Protein AF-A0A820IEA0-F1 (afdb_monomer)

Mean predicted aligned error: 5.6 Å

Radius of gyration: 10.49 Å; Cα contacts (8 Å, |Δi|>4): 32; chains: 1; bounding box: 28×19×25 Å

Foldseek 3Di:
DPPPLVCVLCPVVCVVFPVVFDDDPCRSVVSCVVCVVPPPRDDRDDD

Secondary structure (DSSP, 8-state):
---HHHHHHHHHHHHHHSTTS-SSTTHHHHHHHHTTT-TTSPP----

Organism: NCBI:txid392033

Sequence (47 aa):
HLDRALYYACRDDRERLCAQVASGNGRVYRCLYDQKFNSMMSSAVSD

pLDDT: mean 83.68, std 13.67, range [43.19, 96.31]

Structure (mmCIF, N/CA/C/O backbone):
data_AF-A0A820IEA0-F1
#
_entry.id   AF-A0A820IEA0-F1
#
loop_
_atom_site.group_PDB
_atom_site.id
_atom_site.type_symbol
_atom_site.label_atom_id
_atom_site.label_alt_id
_atom_site.label_comp_id
_atom_site.label_asym_id
_atom_site.label_entity_id
_atom_site.label_seq_id
_atom_site.pdbx_PDB_ins_code
_atom_site.Cartn_x
_atom_site.Cartn_y
_atom_site.Cartn_z
_atom_site.occupancy
_atom_site.B_iso_or_equiv
_atom_site.auth_seq_id
_atom_site.auth_comp_id
_atom_site.auth_asym_id
_atom_site.auth_atom_id
_atom_site.pdbx_PDB_model_num
ATOM 1 N N . HIS A 1 1 ? 15.133 5.924 -13.687 1.00 56.62 1 HIS A N 1
ATOM 2 C CA . HIS A 1 1 ? 14.805 4.494 -13.839 1.00 56.62 1 HIS A CA 1
ATOM 3 C C . HIS A 1 1 ? 14.024 4.111 -12.593 1.00 56.62 1 HIS A C 1
ATOM 5 O O . HIS A 1 1 ? 14.539 4.353 -11.511 1.00 56.62 1 HIS A O 1
ATOM 11 N N . LEU A 1 2 ? 12.759 3.691 -12.712 1.00 59.53 2 LEU A N 1
ATOM 12 C CA . LEU A 1 2 ? 12.014 3.203 -11.547 1.00 59.53 2 LEU A CA 1
ATOM 13 C C . LEU A 1 2 ? 12.728 1.927 -11.099 1.00 59.53 2 LEU A C 1
ATOM 15 O O . LEU A 1 2 ? 12.873 1.020 -11.918 1.00 59.53 2 LEU A O 1
ATOM 19 N N . ASP A 1 3 ? 13.264 1.911 -9.882 1.00 72.12 3 ASP A N 1
ATOM 20 C CA . ASP A 1 3 ? 14.077 0.800 -9.399 1.00 72.12 3 ASP A CA 1
ATOM 21 C C . ASP A 1 3 ? 13.255 -0.495 -9.460 1.00 72.12 3 ASP A C 1
ATOM 23 O O . ASP A 1 3 ? 12.250 -0.676 -8.764 1.00 72.12 3 ASP A O 1
ATOM 27 N N . ARG A 1 4 ? 13.657 -1.368 -10.386 1.00 72.44 4 ARG A N 1
ATOM 28 C CA . ARG A 1 4 ? 12.972 -2.620 -10.688 1.00 72.44 4 ARG A CA 1
ATOM 29 C C . ARG A 1 4 ? 13.008 -3.556 -9.482 1.00 72.44 4 ARG A C 1
ATOM 31 O O . ARG A 1 4 ? 12.023 -4.253 -9.256 1.00 72.44 4 ARG A O 1
ATOM 38 N N . ALA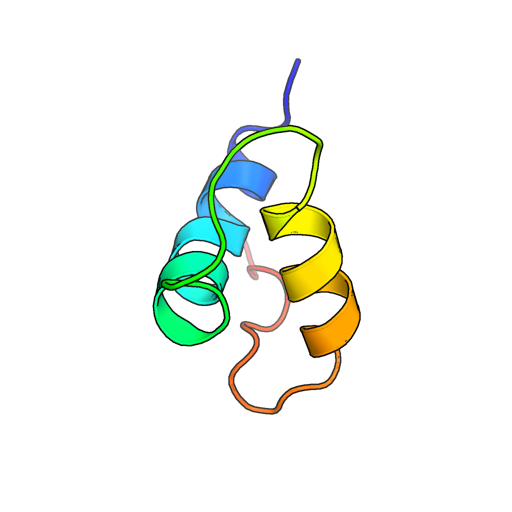 A 1 5 ? 14.097 -3.552 -8.712 1.00 71.44 5 ALA A N 1
ATOM 39 C CA . ALA A 1 5 ? 14.219 -4.370 -7.512 1.00 71.44 5 ALA A CA 1
ATOM 40 C C . ALA A 1 5 ? 13.236 -3.893 -6.439 1.00 71.44 5 ALA A C 1
ATOM 42 O O . ALA A 1 5 ? 12.515 -4.706 -5.867 1.00 71.44 5 ALA A O 1
ATOM 43 N N . LEU A 1 6 ? 13.099 -2.575 -6.262 1.00 68.81 6 LEU A N 1
ATOM 44 C CA . LEU A 1 6 ? 12.153 -1.999 -5.304 1.00 68.81 6 LEU A CA 1
ATOM 45 C C . LEU A 1 6 ? 10.688 -2.332 -5.643 1.00 68.81 6 LEU A C 1
ATOM 47 O O . LEU A 1 6 ? 9.886 -2.629 -4.758 1.00 68.81 6 LEU A O 1
ATOM 51 N N . TYR A 1 7 ? 10.333 -2.319 -6.933 1.00 71.19 7 TYR A N 1
ATOM 52 C CA . TYR A 1 7 ? 8.993 -2.713 -7.382 1.00 71.19 7 TYR A CA 1
ATOM 53 C C . TYR A 1 7 ? 8.675 -4.175 -7.037 1.00 71.19 7 TYR A C 1
ATOM 55 O O . TYR A 1 7 ? 7.571 -4.467 -6.574 1.00 71.19 7 TYR A O 1
ATOM 63 N N . TYR A 1 8 ? 9.626 -5.088 -7.258 1.00 75.38 8 TYR A N 1
ATOM 64 C CA . TYR A 1 8 ? 9.428 -6.503 -6.941 1.00 75.38 8 TYR A CA 1
ATOM 65 C C . TYR A 1 8 ? 9.460 -6.776 -5.440 1.00 75.38 8 TYR A C 1
ATOM 67 O O . TYR A 1 8 ? 8.640 -7.564 -4.977 1.00 75.38 8 TYR A O 1
ATOM 75 N N . ALA A 1 9 ? 10.314 -6.080 -4.686 1.00 78.06 9 ALA A N 1
ATOM 76 C CA . ALA A 1 9 ? 10.389 -6.192 -3.232 1.00 78.06 9 ALA A CA 1
ATOM 77 C C . ALA A 1 9 ? 9.027 -5.935 -2.571 1.00 78.06 9 ALA A C 1
ATOM 79 O O . ALA A 1 9 ? 8.581 -6.709 -1.734 1.00 78.06 9 ALA A O 1
ATOM 80 N N . CYS A 1 10 ? 8.317 -4.892 -3.006 1.00 84.81 10 CYS A N 1
ATOM 81 C CA . CYS A 1 10 ? 7.023 -4.531 -2.429 1.00 84.81 10 CYS A CA 1
ATOM 82 C C . CYS A 1 10 ? 5.823 -5.249 -3.066 1.00 84.81 10 CYS A C 1
ATOM 84 O O . CYS A 1 10 ? 4.684 -4.970 -2.681 1.00 84.81 10 CYS A O 1
ATOM 86 N N . ARG A 1 11 ? 6.021 -6.121 -4.066 1.00 87.56 11 ARG A N 1
ATOM 87 C CA . ARG A 1 11 ? 4.907 -6.791 -4.758 1.00 87.56 11 ARG A CA 1
ATOM 88 C C . ARG A 1 11 ? 4.111 -7.661 -3.791 1.00 87.56 11 ARG A C 1
ATOM 90 O O . ARG A 1 11 ? 2.886 -7.554 -3.737 1.00 87.56 11 ARG A O 1
ATOM 97 N N . ASP A 1 12 ? 4.820 -8.492 -3.045 1.00 88.94 12 ASP A N 1
ATOM 98 C CA . ASP A 1 12 ? 4.234 -9.427 -2.094 1.00 88.94 12 ASP A CA 1
ATOM 99 C C . ASP A 1 12 ? 3.587 -8.684 -0.926 1.00 88.94 12 ASP A C 1
ATOM 101 O O . ASP A 1 12 ? 2.445 -8.965 -0.561 1.00 88.94 12 ASP A O 1
ATOM 105 N N . ASP A 1 13 ? 4.274 -7.673 -0.393 1.00 91.62 13 ASP A N 1
ATOM 106 C CA . ASP A 1 13 ? 3.746 -6.827 0.678 1.00 91.62 13 ASP A CA 1
ATOM 107 C C . ASP A 1 13 ? 2.479 -6.095 0.231 1.00 91.62 13 ASP A C 1
ATOM 109 O O . ASP A 1 13 ? 1.502 -6.024 0.974 1.00 91.62 13 ASP A O 1
ATOM 113 N N . ARG A 1 14 ? 2.429 -5.613 -1.019 1.00 92.56 14 ARG A N 1
ATOM 114 C CA . ARG A 1 14 ? 1.212 -5.025 -1.594 1.00 92.56 14 ARG A CA 1
ATOM 115 C C . ARG A 1 14 ? 0.070 -6.032 -1.581 1.00 92.56 14 ARG A C 1
ATOM 117 O O . ARG A 1 14 ? -1.039 -5.663 -1.210 1.00 92.56 14 ARG A O 1
ATOM 124 N N . GLU A 1 15 ? 0.313 -7.262 -2.019 1.00 92.19 15 GLU A N 1
ATOM 125 C CA . GLU A 1 15 ? -0.720 -8.299 -2.109 1.00 92.19 15 GLU A CA 1
ATOM 126 C C . GLU A 1 15 ? -1.190 -8.778 -0.728 1.00 92.19 15 GLU A C 1
ATOM 128 O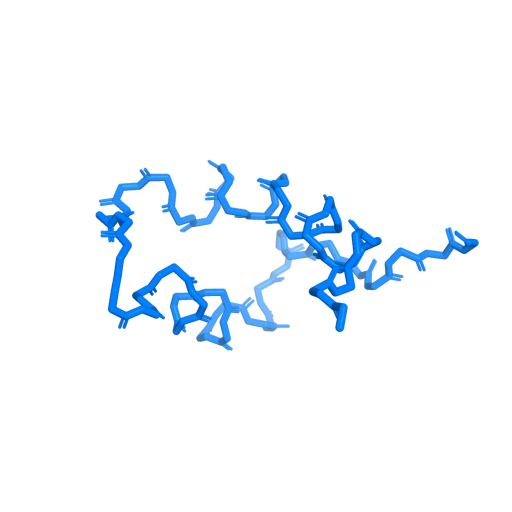 O . GLU A 1 15 ? -2.367 -9.081 -0.562 1.00 92.19 15 GLU A O 1
ATOM 133 N N . ARG A 1 16 ? -0.320 -8.787 0.287 1.00 93.00 16 ARG A N 1
ATOM 134 C CA . ARG A 1 16 ? -0.687 -9.210 1.650 1.00 93.00 16 ARG A CA 1
ATOM 135 C C . ARG A 1 16 ? -1.312 -8.092 2.485 1.00 93.00 16 ARG A C 1
ATOM 137 O O . ARG A 1 16 ? -2.255 -8.347 3.226 1.00 93.00 16 ARG A O 1
ATOM 144 N N . LEU A 1 17 ? -0.798 -6.867 2.373 1.00 94.38 17 LEU A N 1
ATOM 145 C CA . LEU A 1 17 ? -1.129 -5.752 3.272 1.00 94.38 17 LEU A CA 1
ATOM 146 C C . LEU A 1 17 ? -2.051 -4.710 2.636 1.00 94.38 17 LEU A C 1
ATOM 148 O O . LEU A 1 17 ? -2.798 -4.034 3.338 1.00 94.38 17 LEU A O 1
ATOM 152 N N . CYS A 1 18 ? -2.008 -4.565 1.310 1.00 95.75 18 CYS A N 1
ATOM 153 C CA . CYS A 1 18 ? -2.642 -3.457 0.593 1.00 95.75 18 CYS A CA 1
ATOM 154 C C . CYS A 1 18 ? -3.482 -3.915 -0.613 1.00 95.75 18 CYS A C 1
ATOM 156 O O . CYS A 1 18 ? -3.740 -3.109 -1.507 1.00 95.75 18 CYS A O 1
ATOM 158 N N . ALA A 1 19 ? -3.937 -5.176 -0.657 1.00 95.06 19 ALA A N 1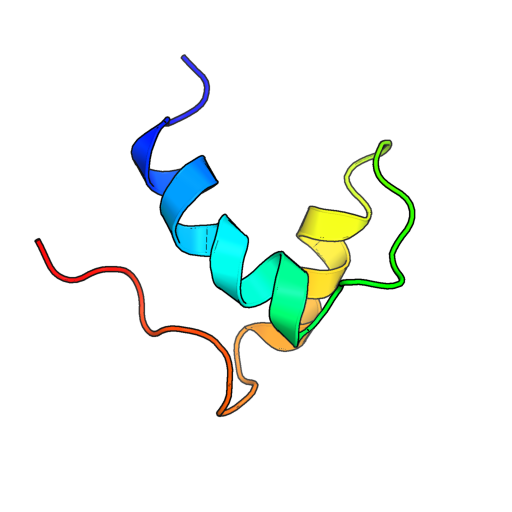
ATOM 159 C CA . ALA A 1 19 ? -4.658 -5.744 -1.806 1.00 95.06 19 ALA A CA 1
ATOM 160 C C . ALA A 1 19 ? -5.912 -4.953 -2.206 1.00 95.06 19 ALA A C 1
ATOM 162 O O . ALA A 1 19 ? -6.242 -4.855 -3.384 1.00 95.06 19 ALA A O 1
ATOM 163 N N . GLN A 1 20 ? -6.596 -4.370 -1.219 1.00 96.12 20 GLN A N 1
ATOM 164 C CA . GLN A 1 20 ? -7.831 -3.606 -1.413 1.00 96.12 20 GLN A CA 1
ATOM 165 C C . GLN A 1 20 ? -7.576 -2.132 -1.777 1.00 96.12 20 GLN A C 1
ATOM 167 O O . GLN A 1 20 ? -8.513 -1.372 -2.023 1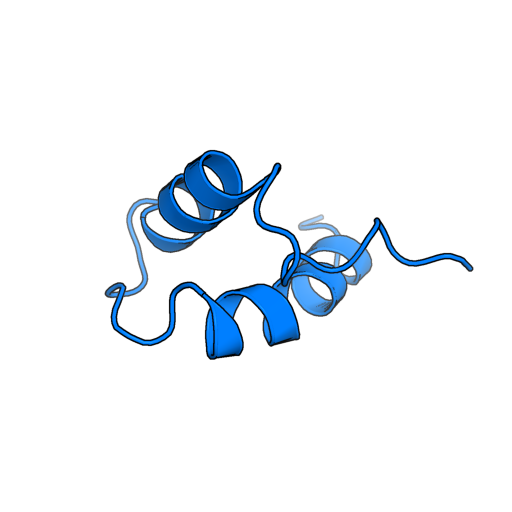.00 96.12 20 GLN A O 1
ATOM 172 N N . VAL A 1 21 ? -6.315 -1.686 -1.795 1.00 96.31 21 VAL A N 1
ATOM 173 C CA . VAL A 1 21 ? -5.972 -0.292 -2.082 1.00 96.31 21 VAL A CA 1
ATOM 174 C C . VAL A 1 21 ? -5.965 -0.069 -3.587 1.00 96.31 21 VAL A C 1
ATOM 176 O O . VAL A 1 21 ? -5.112 -0.583 -4.310 1.00 96.31 21 VAL A O 1
ATOM 179 N N . ALA A 1 22 ? -6.885 0.770 -4.060 1.00 95.31 22 ALA A N 1
ATOM 180 C CA . ALA A 1 22 ? -6.939 1.155 -5.462 1.00 95.31 22 ALA A CA 1
ATOM 181 C C . ALA A 1 22 ? -5.606 1.771 -5.922 1.00 95.31 22 ALA A C 1
ATOM 183 O O . ALA A 1 22 ? -5.112 2.746 -5.339 1.00 95.31 22 ALA A O 1
ATOM 184 N N . SER A 1 23 ? -5.058 1.244 -7.016 1.00 89.44 23 SER A N 1
ATOM 185 C CA . SER A 1 23 ? -3.829 1.738 -7.638 1.00 89.44 23 SER A CA 1
ATOM 186 C C . SER A 1 23 ? -3.958 3.187 -8.129 1.00 89.44 23 SER A C 1
ATOM 188 O O . SER A 1 23 ? -5.058 3.720 -8.292 1.00 89.44 23 SER A O 1
ATOM 190 N N . GLY A 1 24 ? -2.815 3.836 -8.368 1.00 92.50 24 GLY A N 1
ATOM 191 C CA . GLY A 1 24 ? -2.736 5.240 -8.787 1.00 92.50 24 GLY A CA 1
ATOM 192 C C . GLY A 1 24 ? -2.594 6.223 -7.621 1.00 92.50 24 GLY A C 1
ATOM 193 O O . GLY A 1 24 ? -2.823 5.883 -6.458 1.00 92.50 24 GLY A O 1
ATOM 194 N N . ASN A 1 25 ? -2.169 7.450 -7.940 1.00 94.50 25 ASN A N 1
ATOM 195 C CA . ASN A 1 25 ? -1.981 8.556 -6.987 1.00 94.50 25 ASN A CA 1
ATOM 196 C C . ASN A 1 25 ? -1.111 8.214 -5.757 1.00 94.50 25 ASN A C 1
ATOM 198 O O . ASN A 1 25 ? -1.305 8.774 -4.683 1.00 94.50 25 ASN A O 1
ATOM 202 N N . GLY A 1 26 ? -0.194 7.248 -5.875 1.00 91.25 26 GLY A N 1
ATOM 203 C CA . GLY A 1 26 ? 0.677 6.831 -4.770 1.00 91.25 26 GLY A CA 1
ATOM 204 C C . GLY A 1 26 ? -0.033 6.160 -3.584 1.00 91.25 26 GLY A C 1
ATOM 205 O O . GLY A 1 26 ? 0.586 5.984 -2.538 1.00 91.25 26 GLY A O 1
ATOM 206 N N 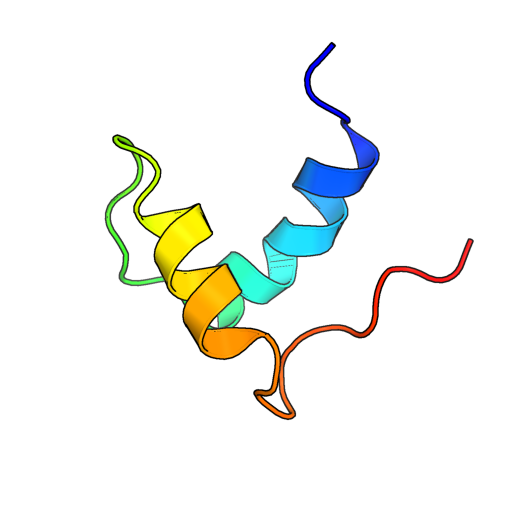. ARG A 1 27 ? -1.307 5.758 -3.708 1.00 95.44 27 ARG A N 1
ATOM 207 C CA . ARG A 1 27 ? -2.077 5.185 -2.585 1.00 95.44 27 ARG A CA 1
ATOM 208 C C . ARG A 1 27 ? -1.482 3.891 -2.037 1.00 95.44 27 ARG A C 1
ATOM 210 O O . ARG A 1 27 ? -1.382 3.734 -0.826 1.00 95.44 27 ARG A O 1
ATOM 217 N N . VAL A 1 28 ? -1.044 2.999 -2.924 1.00 93.00 28 VAL A N 1
ATOM 218 C CA . VAL A 1 28 ? -0.396 1.735 -2.534 1.00 93.00 28 VAL A CA 1
ATOM 219 C C . VAL A 1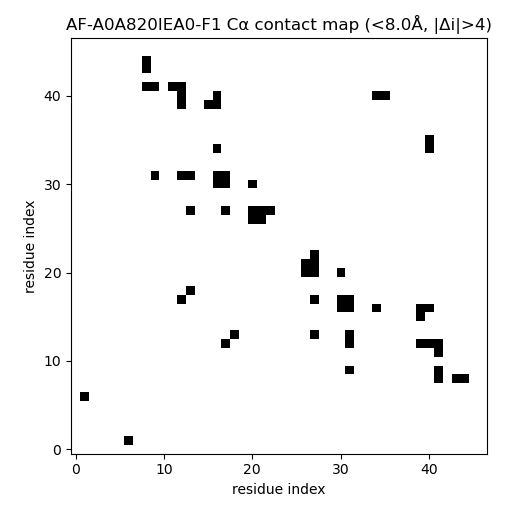 28 ? 0.897 2.004 -1.768 1.00 93.00 28 VAL A C 1
ATOM 221 O O . VAL A 1 28 ? 1.126 1.394 -0.733 1.00 93.00 28 VAL A O 1
ATOM 224 N N . TYR A 1 29 ? 1.700 2.968 -2.224 1.00 90.56 29 TYR A N 1
ATOM 225 C CA . TYR A 1 29 ? 2.915 3.371 -1.520 1.00 90.56 29 TYR A CA 1
ATOM 226 C C . TYR A 1 29 ? 2.608 3.899 -0.115 1.00 90.56 29 TYR A C 1
ATOM 228 O O . TYR A 1 29 ? 3.261 3.497 0.840 1.00 90.56 29 TYR A O 1
ATOM 236 N N . ARG A 1 30 ? 1.588 4.757 0.030 1.00 94.31 30 ARG A N 1
ATOM 237 C CA . ARG A 1 30 ? 1.177 5.272 1.344 1.00 94.31 30 ARG A CA 1
ATOM 238 C C . ARG A 1 30 ? 0.735 4.146 2.278 1.00 94.31 30 ARG A C 1
ATOM 240 O O . ARG A 1 30 ? 1.202 4.097 3.404 1.00 94.31 30 ARG A O 1
ATOM 247 N N . CYS A 1 31 ? -0.074 3.209 1.782 1.00 95.50 31 CYS A N 1
ATOM 248 C CA . CYS A 1 31 ? -0.463 2.028 2.551 1.00 95.50 31 CYS A CA 1
ATOM 249 C C . CYS A 1 31 ? 0.757 1.223 3.023 1.00 95.50 31 CYS A C 1
ATOM 251 O O . CYS A 1 31 ? 0.881 0.947 4.210 1.00 95.50 31 CYS A O 1
ATOM 253 N N . LEU A 1 32 ? 1.693 0.907 2.124 1.00 91.94 32 LEU A N 1
ATOM 254 C CA . LEU A 1 32 ? 2.916 0.179 2.477 1.00 91.94 32 LEU A CA 1
ATOM 255 C C . LEU A 1 32 ? 3.769 0.941 3.500 1.00 91.94 32 LEU A C 1
ATOM 257 O O . LEU A 1 32 ? 4.304 0.343 4.428 1.00 91.94 32 LEU A O 1
ATOM 261 N N . TYR A 1 33 ? 3.864 2.265 3.366 1.00 91.44 33 TYR A N 1
ATOM 262 C CA . TYR A 1 33 ? 4.581 3.115 4.312 1.00 91.44 33 TYR A CA 1
ATOM 263 C C . TYR A 1 33 ? 3.946 3.096 5.709 1.00 91.44 33 TYR A C 1
ATOM 265 O O . TYR A 1 33 ? 4.662 3.023 6.707 1.00 91.44 33 TYR A O 1
ATOM 273 N N . ASP A 1 34 ? 2.616 3.106 5.783 1.00 94.62 34 ASP A N 1
ATOM 274 C CA . ASP A 1 34 ? 1.877 3.012 7.045 1.00 94.62 34 ASP A CA 1
ATOM 275 C C . ASP A 1 34 ? 2.023 1.618 7.688 1.00 94.62 34 ASP A C 1
ATOM 277 O O . ASP A 1 34 ? 1.981 1.483 8.909 1.00 94.62 34 ASP A O 1
ATOM 281 N N . GLN A 1 35 ? 2.267 0.582 6.878 1.00 92.25 35 GLN A N 1
ATOM 282 C CA . GLN A 1 35 ? 2.489 -0.799 7.318 1.00 92.25 35 GLN A CA 1
ATOM 283 C C . GLN A 1 35 ? 3.971 -1.159 7.521 1.00 92.25 35 GLN A C 1
ATOM 285 O O . GLN A 1 35 ? 4.274 -2.311 7.809 1.00 92.25 35 GLN A O 1
ATOM 290 N N . LYS A 1 36 ? 4.913 -0.209 7.431 1.00 87.56 36 LYS A N 1
ATOM 291 C CA . LYS A 1 36 ? 6.364 -0.504 7.455 1.00 87.56 36 LYS A CA 1
ATOM 292 C C . LYS A 1 36 ? 6.890 -1.177 8.733 1.00 87.56 36 LYS A C 1
ATOM 294 O O . LYS A 1 36 ? 8.014 -1.664 8.742 1.00 87.56 36 LYS A O 1
ATOM 299 N N . PHE A 1 37 ? 6.104 -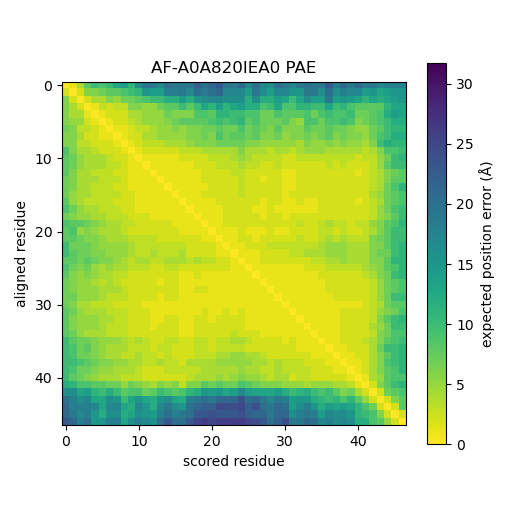1.171 9.809 1.00 90.56 37 PHE A N 1
ATOM 300 C CA . PHE A 1 37 ? 6.404 -1.855 11.074 1.00 90.56 37 PHE A CA 1
ATOM 301 C C . PHE A 1 37 ? 5.471 -3.044 11.348 1.00 90.56 37 PHE A C 1
ATOM 303 O O . PHE A 1 37 ? 5.507 -3.621 12.433 1.00 90.56 37 PHE A O 1
ATOM 310 N N . ASN A 1 38 ? 4.605 -3.392 10.394 1.00 90.50 38 ASN A N 1
ATOM 311 C CA . ASN A 1 38 ? 3.766 -4.575 10.482 1.00 90.50 38 ASN A CA 1
ATOM 312 C C . ASN A 1 38 ? 4.663 -5.822 10.448 1.00 90.50 38 ASN A C 1
ATOM 314 O O . ASN A 1 38 ? 5.575 -5.909 9.630 1.00 90.50 38 ASN A O 1
ATOM 318 N N . SER A 1 39 ? 4.393 -6.797 11.314 1.00 88.75 39 SER A N 1
ATOM 319 C CA . SER A 1 39 ? 5.155 -8.051 11.385 1.00 88.75 39 SER A CA 1
ATOM 320 C C . SER A 1 39 ? 5.083 -8.889 10.106 1.00 88.75 39 SER A C 1
ATOM 322 O O . SER A 1 39 ? 5.920 -9.762 9.902 1.00 88.75 39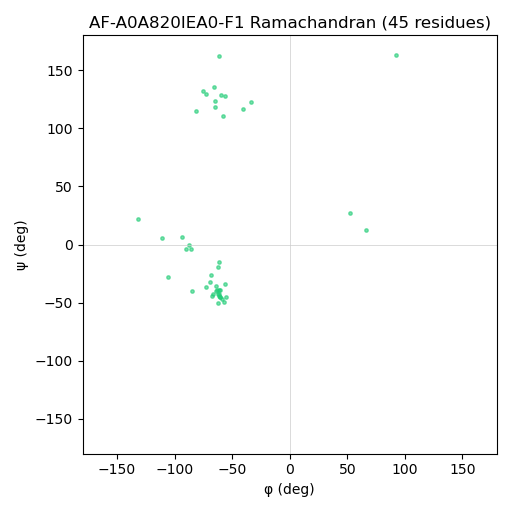 SER A O 1
ATOM 324 N N . MET A 1 40 ? 4.089 -8.637 9.254 1.00 86.75 40 MET A N 1
ATOM 325 C CA . MET A 1 40 ? 3.919 -9.276 7.951 1.00 86.75 40 MET A CA 1
ATOM 326 C C . MET A 1 40 ? 4.620 -8.526 6.807 1.00 86.75 40 MET A C 1
ATOM 328 O O . MET A 1 40 ? 4.578 -9.007 5.675 1.00 86.75 40 MET A O 1
ATOM 332 N N . MET A 1 41 ? 5.226 -7.361 7.069 1.00 87.69 41 MET A N 1
ATOM 333 C CA . MET A 1 41 ? 6.024 -6.636 6.080 1.00 87.69 41 MET A CA 1
ATOM 334 C C . MET A 1 41 ? 7.346 -7.374 5.859 1.00 87.69 41 MET A C 1
ATOM 336 O O . MET A 1 41 ? 8.053 -7.691 6.819 1.00 87.69 41 MET A O 1
ATOM 340 N N . SER A 1 42 ? 7.693 -7.640 4.603 1.00 83.38 42 SER A N 1
ATOM 341 C CA . SER A 1 42 ? 8.950 -8.304 4.268 1.00 83.38 42 SER A CA 1
ATOM 342 C C . SER A 1 42 ? 10.122 -7.400 4.671 1.00 83.38 42 SER A C 1
ATOM 344 O O . SER A 1 42 ? 10.206 -6.245 4.250 1.00 83.38 42 SER A O 1
ATOM 346 N N . SER A 1 43 ? 11.038 -7.896 5.511 1.00 67.62 43 SER A N 1
ATOM 347 C CA . SER A 1 43 ? 12.296 -7.191 5.777 1.00 67.62 43 SER A CA 1
ATOM 348 C C . SER A 1 43 ? 13.036 -7.038 4.453 1.00 67.62 43 SER A C 1
ATOM 350 O O . SER A 1 43 ? 13.167 -8.032 3.739 1.00 67.62 43 SER A O 1
ATOM 352 N N . ALA A 1 44 ? 13.454 -5.806 4.135 1.00 63.06 44 ALA A N 1
ATOM 353 C CA . ALA A 1 44 ? 14.091 -5.428 2.875 1.00 63.06 44 ALA A CA 1
ATOM 354 C C . ALA A 1 44 ? 14.959 -6.565 2.324 1.00 63.06 44 ALA A C 1
ATOM 356 O O . ALA A 1 44 ? 15.827 -7.076 3.032 1.00 63.06 44 ALA A O 1
ATOM 357 N N . VAL A 1 45 ? 14.635 -6.974 1.095 1.00 57.59 45 VAL A N 1
ATOM 358 C CA . VAL A 1 45 ? 15.223 -8.111 0.382 1.00 57.59 45 VAL A CA 1
ATOM 359 C C . VAL A 1 45 ? 16.729 -8.152 0.637 1.00 57.59 45 VAL A C 1
ATOM 361 O O . VAL A 1 45 ? 17.445 -7.201 0.330 1.00 57.59 45 VAL A O 1
ATOM 364 N N . SER A 1 46 ? 17.169 -9.225 1.289 1.00 50.44 46 SER A N 1
ATOM 365 C CA . SER A 1 46 ? 18.575 -9.606 1.323 1.00 50.44 46 SER A CA 1
ATOM 366 C C . SER A 1 46 ? 18.906 -10.208 -0.042 1.00 50.44 46 SER A C 1
ATOM 368 O O . SER A 1 46 ? 18.155 -11.069 -0.502 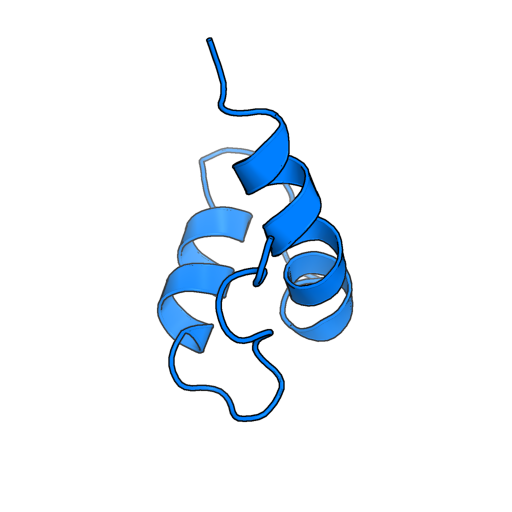1.00 50.44 46 SER A O 1
ATOM 370 N N . ASP A 1 47 ? 20.017 -9.732 -0.606 1.00 43.19 47 ASP A N 1
ATOM 371 C CA . ASP A 1 47 ? 20.662 -10.045 -1.895 1.00 43.19 47 ASP A CA 1
ATOM 372 C C . ASP A 1 47 ? 20.241 -9.222 -3.129 1.00 43.19 47 ASP A C 1
ATOM 374 O O . ASP A 1 47 ? 19.111 -9.367 -3.650 1.00 43.19 47 ASP A O 1
#

Solvent-accessible surface area (backbone atoms only — not comparable to full-atom values): 3069 Å² total; per-residue (Å²): 128,83,60,64,67,61,55,58,64,46,46,60,40,37,61,74,77,36,66,88,48,64,78,62,94,59,43,47,58,51,49,51,62,75,37,69,81,42,91,80,45,73,74,78,77,82,130

InterPro domains:
  IPR001893 Cysteine-rich Golgi apparatus protein 1 repeat [PF00839] (1-38)
  IPR039728 Golgi apparatus protein 1 [PTHR11884] (1-43)

Nearest PDB structures (foldseek):
  5f20-assembly1_A  TM=3.200E-01  e=6.838E+00  Homo sapiens